Protein AF-A0A7S3JR67-F1 (afdb_monomer_lite)

Structure (mmCIF, N/CA/C/O backbone):
data_AF-A0A7S3JR67-F1
#
_entry.id   AF-A0A7S3JR67-F1
#
loop_
_atom_site.group_PDB
_atom_site.id
_atom_site.type_symbol
_atom_site.label_atom_id
_atom_site.label_alt_id
_atom_site.label_comp_id
_atom_site.label_asym_id
_atom_site.label_entity_id
_atom_site.label_seq_id
_atom_site.pdbx_PDB_ins_code
_atom_site.Cartn_x
_atom_site.Cartn_y
_atom_site.Cartn_z
_atom_site.occupancy
_atom_site.B_iso_or_equiv
_atom_site.auth_seq_id
_atom_site.auth_comp_id
_atom_site.auth_asym_id
_atom_site.auth_atom_id
_atom_site.pdbx_PDB_model_num
ATOM 1 N N . MET A 1 1 ? 30.309 13.752 81.499 1.00 39.34 1 MET A N 1
ATOM 2 C CA . MET A 1 1 ? 28.845 13.880 81.325 1.00 39.34 1 MET A CA 1
ATOM 3 C C . MET A 1 1 ? 28.653 15.085 80.419 1.00 39.34 1 MET A C 1
ATOM 5 O O . MET A 1 1 ? 29.100 16.148 80.799 1.00 39.34 1 MET A O 1
ATOM 9 N N . GLY A 1 2 ? 28.227 15.027 79.167 1.00 40.78 2 GLY A N 1
ATOM 10 C CA . GLY A 1 2 ? 27.313 14.128 78.482 1.00 40.78 2 GLY A CA 1
ATOM 11 C C . GLY A 1 2 ? 26.410 15.059 77.674 1.00 40.78 2 GLY A C 1
ATOM 12 O O . GLY A 1 2 ? 25.446 15.573 78.219 1.00 40.78 2 GLY A O 1
ATOM 13 N N . CYS A 1 3 ? 26.769 15.357 76.426 1.00 37.22 3 CYS A N 1
ATOM 14 C CA . CYS A 1 3 ? 25.880 16.061 75.504 1.00 37.22 3 CYS A CA 1
ATOM 15 C C . CYS A 1 3 ? 25.967 15.337 74.161 1.00 37.22 3 CYS A C 1
ATOM 17 O O . CYS A 1 3 ? 26.850 15.591 73.341 1.00 37.22 3 CYS A O 1
ATOM 19 N N . ALA A 1 4 ? 25.127 14.311 74.029 1.00 44.19 4 ALA A N 1
ATOM 20 C CA . ALA A 1 4 ? 24.980 13.535 72.814 1.00 44.19 4 ALA A CA 1
ATOM 21 C C . ALA A 1 4 ? 24.241 14.391 71.783 1.00 44.19 4 ALA A C 1
ATOM 23 O O . ALA A 1 4 ? 23.142 14.884 72.025 1.00 44.19 4 ALA A O 1
ATOM 24 N N . ARG A 1 5 ? 24.906 14.576 70.646 1.00 43.12 5 ARG A N 1
ATOM 25 C CA . ARG A 1 5 ? 24.439 15.280 69.459 1.00 43.12 5 ARG A CA 1
ATOM 26 C C . ARG A 1 5 ? 23.246 14.514 68.879 1.00 43.12 5 ARG A C 1
ATOM 28 O O . ARG A 1 5 ? 23.392 13.354 68.496 1.00 43.12 5 ARG A O 1
ATOM 35 N N . SER A 1 6 ? 22.077 15.145 68.876 1.00 50.41 6 SER A N 1
ATOM 36 C CA . SER A 1 6 ? 20.830 14.580 68.367 1.00 50.41 6 SER A CA 1
ATOM 37 C C . SER A 1 6 ? 20.921 14.318 66.867 1.00 50.41 6 SER A C 1
ATOM 39 O O . SER A 1 6 ? 21.446 15.116 66.092 1.00 50.41 6 SER A O 1
ATOM 41 N N . LYS A 1 7 ? 20.392 13.157 66.515 1.00 47.91 7 LYS A N 1
ATOM 42 C CA . LYS A 1 7 ? 20.258 12.550 65.202 1.00 47.91 7 LYS A CA 1
ATOM 43 C C . LYS A 1 7 ? 19.227 13.329 64.371 1.00 47.91 7 LYS A C 1
ATOM 45 O O . LYS A 1 7 ? 18.146 13.611 64.876 1.00 47.91 7 LYS A O 1
ATOM 50 N N . LEU A 1 8 ? 19.566 13.673 63.130 1.00 44.41 8 LEU A N 1
ATOM 51 C CA . LEU A 1 8 ? 18.599 14.066 62.104 1.00 44.41 8 LEU A CA 1
ATOM 52 C C . LEU A 1 8 ? 18.709 13.029 60.982 1.00 44.41 8 LEU A C 1
ATOM 54 O O . LEU A 1 8 ? 19.675 13.027 60.222 1.00 44.41 8 LEU A O 1
ATOM 58 N N . GLU A 1 9 ? 17.764 12.090 61.011 1.00 45.69 9 GLU A N 1
ATOM 59 C CA . GLU A 1 9 ? 17.409 11.148 59.942 1.00 45.69 9 GLU A CA 1
ATOM 60 C C . GLU A 1 9 ? 16.854 11.955 58.755 1.00 45.69 9 GLU A C 1
ATOM 62 O O . GLU A 1 9 ? 16.117 12.917 58.947 1.00 45.69 9 GLU A O 1
ATOM 67 N N . GLU A 1 10 ? 17.478 11.818 57.584 1.00 54.09 10 GLU A N 1
ATOM 68 C CA . GLU A 1 10 ? 16.916 11.116 56.417 1.00 54.09 10 GLU A CA 1
ATOM 69 C C . GLU A 1 10 ? 15.499 11.559 56.042 1.00 54.09 10 GLU A C 1
ATOM 71 O O . GLU A 1 10 ? 14.525 10.962 56.474 1.00 54.09 10 GLU A O 1
ATOM 76 N N . ASP A 1 11 ? 15.420 12.512 55.115 1.00 45.22 11 ASP A N 1
ATOM 77 C CA . ASP A 1 11 ? 14.376 12.511 54.096 1.00 45.22 11 ASP A CA 1
ATOM 78 C C . ASP A 1 11 ? 15.075 12.597 52.739 1.00 45.22 11 ASP A C 1
ATOM 80 O O . ASP A 1 11 ? 15.470 13.657 52.253 1.00 45.22 11 ASP A O 1
ATOM 84 N N . GLY A 1 12 ? 15.319 11.422 52.160 1.00 45.06 12 GLY A N 1
ATOM 85 C CA . GLY A 1 12 ? 15.712 11.298 50.771 1.00 45.06 12 GLY A CA 1
ATOM 86 C C . GLY A 1 12 ? 14.560 11.772 49.897 1.00 45.06 12 GLY A C 1
ATOM 87 O O . GLY A 1 12 ? 13.524 11.110 49.826 1.00 45.06 12 GLY A O 1
ATOM 88 N N . GLN A 1 13 ? 14.759 12.893 49.205 1.00 45.97 13 GLN A N 1
ATOM 89 C CA . GLN A 1 13 ? 13.964 13.265 48.042 1.00 45.97 13 GLN A CA 1
ATOM 90 C C . GLN A 1 13 ? 14.037 12.112 47.025 1.00 45.97 13 GLN A C 1
ATOM 92 O O . GLN A 1 13 ? 14.941 12.026 46.196 1.00 45.97 13 GLN A O 1
ATOM 97 N N . LYS A 1 14 ? 13.075 11.189 47.090 1.00 47.91 14 LYS A N 1
ATOM 98 C CA . LYS A 1 14 ? 12.667 10.407 45.928 1.00 47.91 14 LYS A CA 1
ATOM 99 C C . LYS A 1 14 ? 11.869 11.360 45.059 1.00 47.91 14 LYS A C 1
ATOM 101 O O . LYS A 1 14 ? 10.655 11.470 45.197 1.00 47.91 14 LYS A O 1
ATOM 106 N N . GLU A 1 15 ? 12.590 12.100 44.229 1.00 40.62 15 GLU A N 1
ATOM 107 C CA . GLU A 1 15 ? 12.014 12.877 43.145 1.00 40.62 15 GLU A CA 1
ATOM 108 C C . GLU A 1 15 ? 11.376 11.873 42.183 1.00 40.62 15 GLU A C 1
ATOM 110 O O . GLU A 1 15 ? 12.031 11.178 41.407 1.00 40.62 15 GLU A O 1
ATOM 115 N N . THR A 1 16 ? 10.077 11.677 42.384 1.00 42.91 16 THR A N 1
ATOM 116 C CA . THR A 1 16 ? 9.216 10.840 41.567 1.00 42.91 16 THR A CA 1
ATOM 117 C C . THR A 1 16 ? 9.333 11.320 40.136 1.00 42.91 16 THR A C 1
ATOM 119 O O . THR A 1 16 ? 8.976 12.456 39.831 1.00 42.91 16 THR A O 1
ATOM 122 N N . GLN A 1 17 ? 9.858 10.443 39.288 1.00 48.31 17 GLN A N 1
ATOM 123 C CA . GLN A 1 17 ? 9.974 10.597 37.851 1.00 48.31 17 GLN A CA 1
ATOM 124 C C . GLN A 1 17 ? 8.590 10.874 37.245 1.00 48.31 17 GLN A C 1
ATOM 126 O O . GLN A 1 17 ? 7.865 9.963 36.856 1.00 48.31 17 GLN A O 1
ATOM 131 N N . ALA A 1 18 ? 8.219 12.150 37.189 1.00 54.22 18 ALA A N 1
ATOM 132 C CA . ALA A 1 18 ? 7.188 12.657 36.305 1.00 54.22 18 ALA A CA 1
ATOM 133 C C . ALA A 1 18 ? 7.814 12.724 34.909 1.00 54.22 18 ALA A C 1
ATOM 135 O O . ALA A 1 18 ? 8.268 13.776 34.463 1.00 54.22 18 ALA A O 1
ATOM 136 N N . LEU A 1 19 ? 7.918 11.566 34.249 1.00 50.53 19 LEU A N 1
ATOM 137 C CA . LEU A 1 19 ? 8.064 11.550 32.798 1.00 50.53 19 L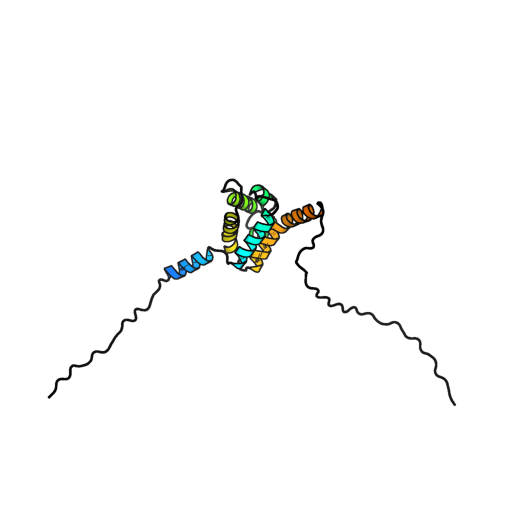EU A CA 1
ATOM 138 C C . LEU A 1 19 ? 6.860 12.314 32.254 1.00 50.53 19 LEU A C 1
ATOM 140 O O . LEU A 1 19 ? 5.716 11.994 32.581 1.00 50.53 19 LEU A O 1
ATOM 144 N N . SER A 1 20 ? 7.150 13.404 31.550 1.00 54.66 20 SER A N 1
ATOM 145 C CA . SER A 1 20 ? 6.137 14.301 31.021 1.00 54.66 20 SER A CA 1
ATOM 146 C C . SER A 1 20 ? 5.129 13.495 30.207 1.00 54.66 20 SER A C 1
ATOM 148 O O . SER A 1 20 ? 5.517 12.702 29.347 1.00 54.66 20 SER A O 1
ATOM 150 N N . VAL A 1 21 ? 3.841 13.740 30.457 1.00 59.16 21 VAL A N 1
ATOM 151 C CA . VAL A 1 21 ? 2.713 13.237 29.655 1.00 59.16 21 VAL A CA 1
ATOM 152 C C . VAL A 1 21 ? 2.956 13.475 28.155 1.00 59.16 21 VAL A C 1
ATOM 154 O O . VAL A 1 21 ? 2.479 12.708 27.325 1.00 59.16 21 VAL A O 1
ATOM 157 N N . ASP A 1 22 ? 3.770 14.476 27.815 1.00 62.16 22 ASP A N 1
ATOM 158 C CA . ASP A 1 22 ? 4.132 14.835 26.450 1.00 62.16 22 ASP A CA 1
ATOM 159 C C . ASP A 1 22 ? 5.057 13.810 25.764 1.00 62.16 22 ASP A C 1
ATOM 161 O O . ASP A 1 22 ? 4.900 13.576 24.570 1.00 62.16 22 ASP A O 1
ATOM 165 N N . GLU A 1 23 ? 5.989 13.155 26.472 1.00 60.25 23 GLU A N 1
ATOM 166 C CA . GLU A 1 23 ? 6.885 12.157 25.854 1.00 60.25 23 GLU A CA 1
ATOM 167 C C . GLU A 1 23 ? 6.168 10.831 25.593 1.00 60.25 23 GLU A C 1
ATOM 169 O O . GLU A 1 23 ? 6.354 10.211 24.545 1.00 60.25 23 GLU A O 1
ATOM 174 N N . GLU A 1 24 ? 5.321 10.401 26.527 1.00 60.03 24 GLU A N 1
ATOM 175 C CA . GLU A 1 24 ? 4.551 9.166 26.382 1.00 60.03 24 GLU A CA 1
ATOM 176 C C . GLU A 1 24 ? 3.449 9.330 25.326 1.00 60.03 24 GLU A C 1
ATOM 178 O O . GLU A 1 24 ? 3.259 8.434 24.502 1.00 60.03 24 GLU A O 1
ATOM 183 N N . PHE A 1 25 ? 2.800 10.502 25.271 1.00 59.94 25 PHE A N 1
ATOM 184 C CA . PHE A 1 25 ? 1.854 10.862 24.215 1.00 59.94 25 PHE A CA 1
ATOM 185 C C . PHE A 1 25 ? 2.535 10.911 22.846 1.00 59.94 25 PHE A C 1
ATOM 187 O O . PHE A 1 25 ? 2.052 10.279 21.913 1.00 59.94 25 PHE A O 1
ATOM 194 N N . PHE A 1 26 ? 3.686 11.580 22.723 1.00 59.19 26 PHE A N 1
ATOM 195 C CA . PHE A 1 26 ? 4.408 11.667 21.453 1.00 59.19 26 PHE A CA 1
ATOM 196 C C . PHE A 1 26 ? 4.932 10.304 20.998 1.00 59.19 26 PHE A C 1
ATOM 198 O O . PHE A 1 26 ? 4.852 9.979 19.819 1.00 59.19 26 PHE A O 1
ATOM 205 N N . LYS A 1 27 ? 5.402 9.458 21.920 1.00 54.91 27 LYS A N 1
ATOM 206 C CA . LYS A 1 27 ? 5.830 8.095 21.595 1.00 54.91 27 LYS A CA 1
ATOM 207 C C . LYS A 1 27 ? 4.657 7.220 21.142 1.00 54.91 27 LYS A C 1
ATOM 209 O O . LYS A 1 27 ? 4.807 6.476 20.178 1.00 54.91 27 LYS A O 1
ATOM 214 N N . LEU A 1 28 ? 3.493 7.332 21.784 1.00 52.56 28 LEU A N 1
ATOM 215 C CA . LEU A 1 28 ? 2.269 6.663 21.330 1.00 52.56 28 LEU A CA 1
ATOM 216 C C . LEU A 1 28 ? 1.790 7.190 19.972 1.00 52.56 28 LEU A C 1
ATOM 218 O O . LEU A 1 28 ? 1.311 6.403 19.164 1.00 52.56 28 LEU A O 1
ATOM 222 N N . GLU A 1 29 ? 1.925 8.486 19.698 1.00 55.06 29 GLU A N 1
ATOM 223 C CA . GLU A 1 29 ? 1.521 9.093 18.424 1.00 55.06 29 GLU A CA 1
ATOM 224 C C . GLU A 1 29 ? 2.491 8.743 17.279 1.00 55.06 29 GLU A C 1
ATOM 226 O O . GLU A 1 29 ? 2.060 8.510 16.152 1.00 55.06 29 GLU A O 1
ATOM 231 N N . VAL A 1 30 ? 3.788 8.615 17.575 1.00 54.03 30 VAL A N 1
ATOM 232 C CA . VAL A 1 30 ? 4.826 8.157 16.636 1.00 54.03 30 VAL A CA 1
ATOM 233 C C . VAL A 1 30 ? 4.700 6.657 16.350 1.00 54.03 30 VAL A C 1
ATOM 235 O O . VAL A 1 30 ? 4.784 6.255 15.192 1.00 54.03 30 VAL A O 1
ATOM 238 N N . ASP A 1 31 ? 4.422 5.829 17.362 1.00 50.06 31 ASP A N 1
ATOM 239 C CA . ASP A 1 31 ? 4.185 4.388 17.178 1.00 50.06 31 ASP A CA 1
ATOM 240 C C . ASP A 1 31 ? 2.850 4.114 16.439 1.00 50.06 31 ASP A C 1
ATOM 242 O O . ASP A 1 31 ? 2.730 3.102 15.752 1.00 50.06 31 ASP A O 1
ATOM 246 N N . LYS A 1 32 ? 1.861 5.023 16.505 1.00 52.12 32 LYS A N 1
ATOM 247 C CA . LYS A 1 32 ? 0.661 5.004 15.635 1.00 52.12 32 LYS A CA 1
ATOM 248 C C . LYS A 1 32 ? 0.950 5.430 14.196 1.00 52.12 32 LYS A C 1
ATOM 250 O O . LYS A 1 32 ? 0.185 5.074 13.303 1.00 52.12 32 LYS A O 1
ATOM 255 N N . GLY A 1 33 ? 2.010 6.208 13.984 1.00 56.25 33 GLY A N 1
ATOM 256 C CA . GLY A 1 33 ? 2.424 6.669 12.664 1.00 56.25 33 GLY A CA 1
ATOM 257 C C . GLY A 1 33 ? 2.955 5.546 11.783 1.00 56.25 33 GLY A C 1
ATOM 258 O O . GLY A 1 33 ? 2.953 5.707 10.572 1.00 56.25 33 GLY A O 1
ATOM 259 N N . HIS A 1 34 ? 3.352 4.417 12.378 1.00 70.12 34 HIS A N 1
ATOM 260 C CA . HIS A 1 34 ? 3.911 3.282 11.664 1.00 70.12 34 HIS A CA 1
ATOM 261 C C . HIS A 1 34 ? 3.057 2.025 11.823 1.00 70.12 34 HIS A C 1
ATOM 263 O O . HIS A 1 34 ? 2.846 1.489 12.911 1.00 70.12 34 HIS A O 1
ATOM 269 N N . MET A 1 35 ? 2.627 1.496 10.688 1.00 86.19 35 MET A N 1
ATOM 270 C CA . MET A 1 35 ? 1.991 0.209 10.516 1.00 86.19 35 MET A CA 1
ATOM 271 C C . MET A 1 35 ? 2.780 -0.879 11.253 1.00 86.19 35 MET A C 1
ATOM 273 O O . MET A 1 35 ? 4.009 -0.980 11.156 1.00 86.19 35 MET A O 1
ATOM 277 N N . ASN A 1 36 ? 2.058 -1.727 11.989 1.00 89.44 36 ASN A N 1
ATOM 278 C CA . ASN A 1 36 ? 2.676 -2.814 12.739 1.00 89.44 36 ASN A CA 1
ATOM 279 C C . ASN A 1 36 ? 3.442 -3.788 11.822 1.00 89.44 36 ASN A C 1
ATOM 281 O O . ASN A 1 36 ? 3.183 -3.908 10.620 1.00 89.44 36 ASN A O 1
ATOM 285 N N . GLU A 1 37 ? 4.381 -4.532 12.408 1.00 90.12 37 GLU A N 1
ATOM 286 C CA . GLU A 1 37 ? 5.280 -5.418 11.659 1.00 90.12 37 GLU A CA 1
ATOM 287 C C . GLU A 1 37 ? 4.529 -6.485 10.849 1.00 90.12 37 GLU A C 1
ATOM 289 O O . GLU A 1 37 ? 4.920 -6.824 9.730 1.00 90.12 37 GLU A O 1
ATOM 294 N N . ARG A 1 38 ? 3.398 -6.979 11.366 1.00 91.69 38 ARG A N 1
ATOM 295 C CA . ARG A 1 38 ? 2.573 -7.964 10.663 1.00 91.69 38 ARG A CA 1
ATOM 296 C C . ARG A 1 38 ? 2.053 -7.399 9.346 1.00 91.69 38 ARG A C 1
ATOM 298 O O . ARG A 1 38 ? 2.248 -8.029 8.302 1.00 91.69 38 ARG A O 1
ATOM 305 N N . ARG A 1 39 ? 1.411 -6.232 9.391 1.00 93.81 39 ARG A N 1
ATOM 306 C CA . ARG A 1 39 ? 0.856 -5.563 8.214 1.00 93.81 39 ARG A CA 1
ATOM 307 C C . ARG A 1 39 ? 1.975 -5.139 7.251 1.00 93.81 39 ARG A C 1
ATOM 309 O O . ARG A 1 39 ? 1.861 -5.426 6.061 1.00 93.81 39 ARG A O 1
ATOM 316 N N . ARG A 1 40 ? 3.106 -4.622 7.755 1.00 93.12 40 ARG A N 1
ATOM 317 C CA . ARG A 1 40 ? 4.302 -4.322 6.937 1.00 93.12 40 ARG A CA 1
ATOM 318 C C . ARG A 1 40 ? 4.811 -5.547 6.188 1.00 93.12 40 ARG A C 1
ATOM 320 O O . ARG A 1 40 ? 4.939 -5.512 4.968 1.00 93.12 40 ARG A O 1
ATOM 327 N N . SER A 1 41 ? 4.998 -6.669 6.883 1.00 93.62 41 SER A N 1
ATOM 328 C CA . SER A 1 41 ? 5.450 -7.914 6.254 1.00 93.62 41 SER A CA 1
ATOM 329 C C . SER A 1 41 ? 4.487 -8.396 5.160 1.00 93.62 41 SER A C 1
ATOM 331 O O . SER A 1 41 ? 4.901 -8.992 4.166 1.00 93.62 41 SER A O 1
ATOM 333 N N . PHE A 1 42 ? 3.181 -8.165 5.336 1.00 93.62 42 PHE A N 1
ATOM 334 C CA . PHE A 1 42 ? 2.172 -8.509 4.342 1.00 93.62 42 PHE A CA 1
ATOM 335 C C . PHE A 1 42 ? 2.281 -7.622 3.098 1.00 93.62 42 PHE A C 1
ATOM 337 O O . PHE A 1 42 ? 2.285 -8.153 1.986 1.00 93.62 42 PHE A O 1
ATOM 344 N N . VAL A 1 43 ? 2.422 -6.309 3.284 1.00 93.94 43 VAL A N 1
ATOM 345 C CA . VAL A 1 43 ? 2.598 -5.329 2.203 1.00 93.94 43 VAL A CA 1
ATOM 346 C C . VAL A 1 43 ? 3.881 -5.599 1.412 1.00 93.94 43 VAL A C 1
ATOM 348 O O . VAL A 1 43 ? 3.833 -5.631 0.185 1.00 93.94 43 VAL A O 1
ATOM 351 N N . GLN A 1 44 ? 4.990 -5.919 2.083 1.00 93.81 44 GLN A N 1
ATOM 352 C CA . GLN A 1 44 ? 6.252 -6.304 1.435 1.00 93.81 44 GLN A CA 1
ATOM 353 C C . GLN A 1 44 ? 6.090 -7.536 0.538 1.00 93.81 44 GLN A C 1
ATOM 355 O O . GLN A 1 44 ? 6.399 -7.494 -0.652 1.00 93.81 44 GLN A O 1
ATOM 360 N N . ARG A 1 45 ? 5.512 -8.623 1.069 1.00 93.25 45 ARG A N 1
ATOM 361 C CA . ARG A 1 45 ? 5.247 -9.839 0.276 1.00 93.25 45 ARG A CA 1
ATOM 362 C C . ARG A 1 45 ? 4.316 -9.568 -0.901 1.00 93.25 45 ARG A C 1
ATOM 364 O O . ARG A 1 45 ? 4.427 -10.209 -1.945 1.00 93.25 45 ARG A O 1
ATOM 371 N N . LEU A 1 46 ? 3.346 -8.675 -0.734 1.00 91.62 46 LEU A N 1
ATOM 372 C CA . LEU A 1 46 ? 2.465 -8.273 -1.821 1.00 91.62 46 LEU A CA 1
ATOM 373 C C . LEU A 1 46 ? 3.250 -7.526 -2.904 1.00 91.62 46 LEU A C 1
ATOM 375 O O . LEU A 1 46 ? 3.145 -7.905 -4.068 1.00 91.62 46 LEU A O 1
ATOM 379 N N . TYR A 1 47 ? 4.064 -6.540 -2.525 1.00 91.56 47 TYR A N 1
ATOM 380 C CA . TYR A 1 47 ? 4.917 -5.791 -3.445 1.00 91.56 47 TYR A CA 1
ATOM 381 C C . TYR A 1 47 ? 5.818 -6.721 -4.262 1.00 91.56 47 TYR A C 1
ATOM 383 O O . TYR A 1 47 ? 5.821 -6.648 -5.487 1.00 91.56 47 TYR A O 1
ATOM 391 N N . GLU A 1 48 ? 6.501 -7.668 -3.613 1.00 90.69 48 GLU A N 1
ATOM 392 C CA . GLU A 1 48 ? 7.344 -8.664 -4.289 1.00 90.69 48 GLU A CA 1
ATOM 393 C C . GLU A 1 48 ? 6.574 -9.487 -5.334 1.00 90.69 48 GLU A C 1
ATOM 395 O O . GLU A 1 48 ? 7.102 -9.818 -6.395 1.00 90.69 48 GLU A O 1
ATOM 400 N N . ASN A 1 49 ? 5.312 -9.827 -5.052 1.00 88.25 49 ASN A N 1
ATOM 401 C CA . ASN A 1 49 ? 4.472 -10.552 -6.003 1.00 88.25 49 ASN A CA 1
ATOM 402 C C . ASN A 1 49 ? 4.020 -9.674 -7.173 1.00 88.25 49 ASN A C 1
ATOM 404 O O . ASN A 1 49 ? 3.907 -10.181 -8.288 1.00 88.25 49 ASN A O 1
ATOM 408 N N . LEU A 1 50 ? 3.751 -8.390 -6.927 1.00 85.81 50 LEU A N 1
ATOM 409 C CA . LEU A 1 50 ? 3.361 -7.431 -7.959 1.00 85.81 50 LEU A CA 1
ATOM 410 C C . LEU A 1 50 ? 4.548 -7.093 -8.876 1.00 85.81 50 LEU A C 1
ATOM 412 O O . LEU A 1 50 ? 4.398 -7.114 -10.094 1.00 85.81 50 LEU A O 1
ATOM 416 N N . ALA A 1 51 ? 5.729 -6.855 -8.304 1.00 86.50 51 ALA A N 1
ATOM 417 C CA . ALA A 1 51 ? 6.959 -6.486 -9.011 1.00 86.50 51 ALA A CA 1
ATOM 418 C C . ALA A 1 51 ? 7.689 -7.678 -9.663 1.00 86.50 51 ALA A C 1
ATOM 420 O O . ALA A 1 51 ? 8.801 -7.550 -10.173 1.00 86.50 51 ALA A O 1
ATOM 421 N N . LYS A 1 52 ? 7.093 -8.874 -9.636 1.00 82.38 52 LYS A N 1
ATOM 422 C CA . LYS A 1 52 ? 7.740 -10.104 -10.107 1.00 82.38 52 LYS A CA 1
ATOM 423 C C . LYS A 1 52 ? 8.060 -10.098 -11.603 1.00 82.38 52 LYS A C 1
ATOM 425 O O . LYS A 1 52 ? 9.057 -10.690 -12.010 1.00 82.38 52 LYS A O 1
ATOM 430 N N . ASP A 1 53 ? 7.205 -9.465 -12.399 1.00 74.62 53 ASP A N 1
ATOM 431 C CA . ASP A 1 53 ? 7.317 -9.434 -13.861 1.00 74.62 53 ASP A CA 1
ATOM 432 C C . ASP A 1 53 ? 8.039 -8.170 -14.373 1.00 74.62 53 ASP A C 1
ATOM 434 O O . ASP A 1 53 ? 8.181 -7.987 -15.582 1.00 74.62 53 ASP A O 1
ATOM 438 N N . GLY A 1 54 ? 8.515 -7.308 -13.467 1.00 80.50 54 GLY A N 1
ATOM 439 C CA . GLY A 1 54 ? 9.233 -6.078 -13.790 1.00 80.50 54 GLY A CA 1
ATOM 440 C C . GLY A 1 54 ? 8.962 -4.948 -12.798 1.00 80.50 54 GLY A C 1
ATOM 441 O O . GLY A 1 54 ? 8.250 -5.113 -11.808 1.00 80.50 54 GLY A O 1
ATOM 442 N N . GLU A 1 55 ? 9.537 -3.781 -13.083 1.00 82.81 55 GLU A N 1
ATOM 443 C CA . GLU A 1 55 ? 9.318 -2.577 -12.283 1.00 82.81 55 GLU A CA 1
ATOM 444 C C . GLU A 1 55 ? 7.845 -2.155 -12.300 1.00 82.81 55 GLU A C 1
ATOM 446 O O . GLU A 1 55 ? 7.174 -2.165 -13.337 1.00 82.81 55 GLU A O 1
ATOM 451 N N . LEU A 1 56 ? 7.343 -1.769 -11.128 1.00 86.50 56 LEU A N 1
ATOM 452 C CA . LEU A 1 56 ? 5.983 -1.284 -10.979 1.00 86.50 56 LEU A CA 1
ATOM 453 C C . LEU A 1 56 ? 5.904 0.186 -11.376 1.00 86.50 56 LEU A C 1
ATOM 455 O O . LEU A 1 56 ? 6.622 1.030 -10.844 1.00 86.50 56 LEU A O 1
ATOM 459 N N . ASN A 1 57 ? 4.987 0.485 -12.292 1.00 88.81 57 ASN A N 1
ATOM 460 C CA . ASN A 1 57 ? 4.654 1.848 -12.674 1.00 88.81 57 ASN A CA 1
ATOM 461 C C . ASN A 1 57 ? 3.325 2.267 -12.030 1.00 88.81 57 ASN A C 1
ATOM 463 O O . ASN A 1 57 ? 2.356 1.504 -12.076 1.00 88.81 57 ASN A O 1
ATOM 467 N N . ALA A 1 58 ? 3.263 3.482 -11.485 1.00 88.75 58 ALA A N 1
ATOM 468 C CA . ALA A 1 58 ? 2.082 4.027 -10.816 1.00 88.75 58 ALA A CA 1
ATOM 469 C C . ALA A 1 58 ? 0.810 3.972 -11.687 1.00 88.75 58 ALA A C 1
ATOM 471 O O . ALA A 1 58 ? -0.246 3.563 -11.208 1.00 88.75 58 ALA A O 1
ATOM 472 N N . GLU A 1 59 ? 0.898 4.279 -12.986 1.00 86.31 59 GLU A N 1
ATOM 473 C CA . GLU A 1 59 ? -0.251 4.197 -13.898 1.00 86.31 59 GLU A CA 1
ATOM 474 C C . GLU A 1 59 ? -0.722 2.754 -14.114 1.00 86.31 59 GLU A C 1
ATOM 476 O O . GLU A 1 59 ? -1.922 2.475 -14.188 1.00 86.31 59 GLU A O 1
ATOM 481 N N . ALA A 1 60 ? 0.223 1.818 -14.241 1.00 84.12 60 ALA A N 1
ATOM 482 C CA . ALA A 1 60 ? -0.092 0.402 -14.403 1.00 84.12 60 ALA A CA 1
ATOM 483 C C . ALA A 1 60 ? -0.742 -0.156 -13.131 1.00 84.12 60 ALA A C 1
ATOM 485 O O . ALA A 1 60 ? -1.718 -0.905 -13.214 1.00 84.12 60 ALA A O 1
ATOM 486 N N . MET A 1 61 ? -0.246 0.265 -11.966 1.00 85.06 61 MET A N 1
ATOM 487 C CA . MET A 1 61 ? -0.823 -0.051 -10.665 1.00 85.06 61 MET A CA 1
ATOM 488 C C . MET A 1 61 ? -2.232 0.522 -10.518 1.00 85.06 61 MET A C 1
ATOM 490 O O . MET A 1 61 ? -3.135 -0.222 -10.152 1.00 85.06 61 MET A O 1
ATOM 494 N N . GLY A 1 62 ? -2.467 1.779 -10.897 1.00 86.44 62 GLY A N 1
ATOM 495 C CA . GLY A 1 62 ? -3.800 2.387 -10.864 1.00 86.44 62 GLY A CA 1
ATOM 496 C C . GLY A 1 62 ? -4.827 1.666 -11.746 1.00 86.44 62 GLY A C 1
ATOM 497 O O . GLY A 1 62 ? -5.969 1.477 -11.337 1.00 86.44 62 GLY A O 1
ATOM 498 N N . LYS A 1 63 ? -4.423 1.180 -12.930 1.00 84.38 63 LYS A N 1
ATOM 499 C CA . LYS A 1 63 ? -5.282 0.357 -13.815 1.00 84.38 63 LYS A CA 1
ATOM 500 C C . LYS A 1 63 ? -5.560 -1.043 -13.259 1.00 84.38 63 LYS A C 1
ATOM 502 O O . LYS A 1 63 ? -6.541 -1.684 -13.638 1.00 84.38 63 LYS A O 1
ATOM 507 N N . ALA A 1 64 ? -4.644 -1.553 -12.446 1.00 82.69 64 ALA A N 1
ATOM 508 C CA . ALA A 1 64 ? -4.716 -2.865 -11.822 1.00 82.69 64 ALA A CA 1
ATOM 509 C C . ALA A 1 64 ? -5.496 -2.858 -10.501 1.00 82.69 64 ALA A C 1
ATOM 511 O O . ALA A 1 64 ? -6.025 -3.902 -10.109 1.00 82.69 64 ALA A O 1
ATOM 512 N N . PHE A 1 65 ? -5.535 -1.704 -9.839 1.00 86.56 65 PHE A N 1
ATOM 513 C CA . PHE A 1 65 ? -6.114 -1.505 -8.525 1.00 86.56 65 PHE A CA 1
ATOM 514 C C . PHE A 1 65 ? -7.642 -1.495 -8.580 1.00 86.56 65 PHE A C 1
ATOM 516 O O . PHE A 1 65 ? -8.263 -0.685 -9.273 1.00 86.56 65 PHE A O 1
ATOM 523 N N . ASP A 1 66 ? -8.250 -2.394 -7.813 1.00 87.00 66 ASP A N 1
ATOM 524 C CA . ASP A 1 66 ? -9.690 -2.407 -7.596 1.00 87.00 66 ASP A CA 1
ATOM 525 C C . ASP A 1 66 ? -10.066 -1.459 -6.449 1.00 87.00 66 ASP A C 1
ATOM 527 O O . ASP A 1 66 ? -10.055 -1.830 -5.272 1.00 87.00 66 ASP A O 1
ATOM 531 N N . ALA A 1 67 ? -10.386 -0.218 -6.818 1.00 86.62 67 ALA A N 1
ATOM 532 C CA . ALA A 1 67 ? -10.861 0.798 -5.884 1.00 86.62 67 ALA A CA 1
ATOM 533 C C . ALA A 1 67 ? -12.336 0.640 -5.497 1.00 86.62 67 ALA A C 1
ATOM 535 O O . ALA A 1 67 ? -12.746 1.223 -4.497 1.00 86.62 67 ALA A O 1
ATOM 536 N N . ASP A 1 68 ? -13.126 -0.149 -6.231 1.00 84.44 68 ASP A N 1
ATOM 537 C CA . ASP A 1 68 ? -14.543 -0.347 -5.898 1.00 84.44 68 ASP A CA 1
ATOM 538 C C . ASP A 1 68 ? -14.690 -1.133 -4.583 1.00 84.44 68 ASP A C 1
ATOM 540 O O . ASP A 1 68 ? -15.659 -0.969 -3.846 1.00 84.44 68 ASP A O 1
ATOM 544 N N . SER A 1 69 ? -13.676 -1.938 -4.253 1.00 79.19 69 SER A N 1
ATOM 545 C CA . SER A 1 69 ? -13.571 -2.684 -2.998 1.00 79.19 69 SER A CA 1
ATOM 546 C C . SER A 1 69 ? -13.073 -1.844 -1.801 1.00 79.19 69 SER A C 1
ATOM 548 O O . SER A 1 69 ? -12.952 -2.376 -0.696 1.00 79.19 69 SER A O 1
ATOM 550 N N . HIS A 1 70 ? -12.759 -0.553 -1.978 1.00 80.31 70 HIS A N 1
ATOM 551 C CA . HIS A 1 70 ? -12.243 0.300 -0.898 1.00 80.31 70 HIS A CA 1
ATOM 552 C C . HIS A 1 70 ? -13.345 0.654 0.127 1.00 80.31 70 HIS A C 1
ATOM 554 O O . HIS A 1 70 ? -14.448 1.010 -0.293 1.00 80.31 70 HIS A O 1
ATOM 560 N N . PRO A 1 71 ? -13.091 0.646 1.456 1.00 74.75 71 PRO A N 1
ATOM 561 C CA . PRO A 1 71 ? -14.124 0.895 2.467 1.00 74.75 71 PRO A CA 1
ATOM 562 C C . PRO A 1 71 ? -14.851 2.222 2.285 1.00 74.75 71 PRO A C 1
ATOM 564 O O . PRO A 1 71 ? -16.073 2.259 2.358 1.00 74.75 71 PRO A O 1
ATOM 567 N N . ASP A 1 72 ? -14.126 3.299 1.983 1.00 77.12 72 ASP A N 1
ATOM 568 C CA . ASP A 1 72 ? -14.746 4.609 1.752 1.00 77.12 72 ASP A CA 1
ATOM 569 C C . ASP A 1 72 ? -15.622 4.656 0.501 1.00 77.12 72 ASP A C 1
ATOM 571 O O . ASP A 1 72 ? -16.557 5.450 0.446 1.00 77.12 72 ASP A O 1
ATOM 575 N N . VAL A 1 73 ? -15.354 3.801 -0.486 1.00 85.81 73 VAL A N 1
ATOM 576 C CA . VAL A 1 73 ? -16.175 3.694 -1.697 1.00 85.81 73 VAL A CA 1
ATOM 577 C C . VAL A 1 73 ? -17.417 2.864 -1.410 1.00 85.81 73 VAL A C 1
ATOM 579 O O . VAL A 1 73 ? -18.527 3.284 -1.728 1.00 85.81 73 VAL A O 1
ATOM 582 N N . VAL A 1 74 ? -17.251 1.736 -0.715 1.00 80.56 74 VAL A N 1
ATOM 583 C CA . VAL A 1 74 ? -18.359 0.881 -0.265 1.00 80.56 74 VAL A CA 1
ATOM 584 C C . VAL A 1 74 ? -19.310 1.641 0.667 1.00 80.56 74 VAL A C 1
ATOM 586 O O . VAL A 1 74 ? -20.525 1.477 0.575 1.00 80.56 74 VAL A O 1
ATOM 589 N N . ASN A 1 75 ? -18.774 2.510 1.526 1.00 79.06 75 ASN A N 1
ATOM 590 C CA . ASN A 1 75 ? -19.548 3.348 2.443 1.00 79.06 75 ASN A CA 1
ATOM 591 C C . ASN A 1 75 ? -20.130 4.608 1.774 1.00 79.06 75 ASN A C 1
ATOM 593 O O . ASN A 1 75 ? -20.907 5.320 2.407 1.00 79.06 75 ASN A O 1
ATOM 597 N N . GLY A 1 76 ? -19.774 4.896 0.515 1.00 84.50 76 GLY A N 1
ATOM 598 C CA . GLY A 1 76 ? -20.242 6.072 -0.225 1.00 84.50 76 GLY A CA 1
ATOM 599 C C . GLY A 1 76 ? -19.608 7.402 0.204 1.00 84.50 76 GLY A C 1
ATOM 600 O O . GLY A 1 76 ? -20.111 8.460 -0.167 1.00 84.50 76 GLY A O 1
ATOM 601 N N . ASN A 1 77 ? -18.516 7.364 0.970 1.00 86.00 77 ASN A N 1
ATOM 602 C CA . ASN A 1 77 ? -17.775 8.547 1.417 1.00 86.00 77 ASN A CA 1
ATOM 603 C C . ASN A 1 77 ? -16.899 9.139 0.303 1.00 86.00 77 ASN A C 1
ATOM 605 O O . ASN A 1 77 ? -16.659 10.345 0.282 1.00 86.00 77 ASN A O 1
ATOM 609 N N . ARG A 1 78 ? -16.383 8.293 -0.597 1.00 87.31 78 ARG A N 1
ATOM 610 C CA . ARG A 1 78 ? -15.494 8.677 -1.706 1.00 87.31 78 ARG A CA 1
ATOM 611 C C . ARG A 1 78 ? -15.867 7.923 -2.974 1.00 87.31 78 ARG A C 1
ATOM 613 O O . AR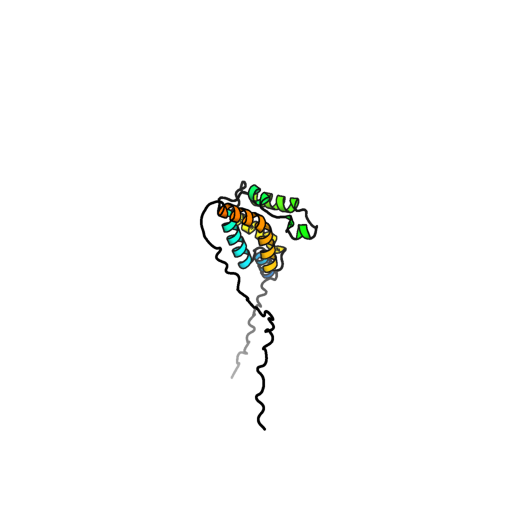G A 1 78 ? -16.467 6.853 -2.905 1.00 87.31 78 ARG A O 1
ATOM 620 N N . THR A 1 79 ? -15.500 8.452 -4.137 1.00 91.06 79 THR A N 1
ATOM 621 C CA . THR A 1 79 ? -15.661 7.708 -5.391 1.00 91.06 79 THR A CA 1
ATOM 622 C C . THR A 1 79 ? -14.451 6.812 -5.651 1.00 91.06 79 THR A C 1
ATOM 624 O O . THR A 1 79 ? -13.340 7.075 -5.186 1.00 91.06 79 THR A O 1
ATOM 627 N N . ALA A 1 80 ? -14.646 5.746 -6.427 1.00 89.44 80 ALA A N 1
ATOM 628 C CA . ALA A 1 80 ? -13.548 4.873 -6.830 1.00 89.44 80 ALA A CA 1
ATOM 629 C C . ALA A 1 80 ? -12.492 5.606 -7.677 1.00 89.44 80 ALA A C 1
ATOM 631 O O . ALA A 1 80 ? -11.322 5.232 -7.666 1.00 89.44 80 ALA A O 1
ATOM 632 N N . GLU A 1 81 ? -12.890 6.651 -8.411 1.00 89.81 81 GLU A N 1
ATOM 633 C CA . GLU A 1 81 ? -11.959 7.503 -9.155 1.00 89.81 81 GLU A CA 1
ATOM 634 C C . GLU A 1 81 ? -11.077 8.322 -8.217 1.00 89.81 81 GLU A C 1
ATOM 636 O O . GLU A 1 81 ? -9.868 8.349 -8.428 1.00 89.81 81 GLU A O 1
ATOM 641 N N . ASP A 1 82 ? -11.638 8.895 -7.149 1.00 89.62 82 ASP A N 1
ATOM 642 C CA . ASP A 1 82 ? -10.860 9.658 -6.166 1.00 89.62 82 ASP A CA 1
ATOM 643 C C . ASP A 1 82 ? -9.774 8.792 -5.523 1.00 89.62 82 ASP A C 1
ATOM 645 O O . ASP A 1 82 ? -8.614 9.192 -5.455 1.00 89.62 82 ASP A O 1
ATOM 649 N N . VAL A 1 83 ? -10.136 7.574 -5.104 1.00 87.75 83 VAL A N 1
ATOM 650 C CA . VAL A 1 83 ? -9.193 6.638 -4.474 1.00 87.75 83 VAL A CA 1
ATOM 651 C C . VAL A 1 83 ? -8.114 6.184 -5.465 1.00 87.75 83 VAL A C 1
ATOM 653 O O . VAL A 1 83 ? -6.941 6.096 -5.103 1.00 87.75 83 VAL A O 1
ATOM 656 N N . ARG A 1 84 ? -8.475 5.923 -6.732 1.00 90.12 84 ARG A N 1
ATOM 657 C CA . ARG A 1 84 ? -7.490 5.580 -7.777 1.00 90.12 84 ARG A CA 1
ATOM 658 C C . ARG A 1 84 ? -6.536 6.732 -8.062 1.00 90.12 84 ARG A C 1
ATOM 660 O O . ARG A 1 84 ? -5.340 6.491 -8.197 1.00 90.12 84 ARG A O 1
ATOM 667 N N . ASN A 1 85 ? -7.054 7.951 -8.174 1.00 90.12 85 ASN A N 1
ATOM 668 C CA . ASN A 1 85 ? -6.252 9.127 -8.490 1.00 90.12 85 ASN A CA 1
ATOM 669 C C . ASN A 1 85 ? -5.274 9.445 -7.359 1.00 90.12 85 ASN A C 1
ATOM 671 O O . ASN A 1 85 ? -4.101 9.655 -7.642 1.00 90.12 85 ASN A O 1
ATOM 675 N N . GLU A 1 86 ? -5.719 9.377 -6.101 1.00 88.12 86 GLU A N 1
ATOM 676 C CA . GLU A 1 86 ? -4.841 9.536 -4.936 1.00 88.12 86 GLU A CA 1
ATOM 677 C C . GLU A 1 86 ? -3.721 8.489 -4.928 1.00 88.12 86 GLU A C 1
ATOM 679 O O . GLU A 1 86 ? -2.555 8.825 -4.725 1.00 88.12 86 GLU A O 1
ATOM 684 N N . LEU A 1 87 ? -4.052 7.222 -5.200 1.00 87.88 87 LEU A N 1
ATOM 685 C CA . LEU A 1 87 ? -3.050 6.162 -5.285 1.00 87.88 87 LEU A CA 1
ATOM 686 C C . LEU A 1 87 ? -2.021 6.453 -6.385 1.00 87.88 87 LEU A C 1
ATOM 688 O O . LEU A 1 87 ? -0.822 6.333 -6.147 1.00 87.88 87 LEU A O 1
ATOM 692 N N . ILE A 1 88 ? -2.458 6.849 -7.583 1.00 90.00 88 ILE A N 1
ATOM 693 C CA . ILE A 1 88 ? -1.539 7.170 -8.684 1.00 90.00 88 ILE A CA 1
ATOM 694 C C . ILE A 1 88 ? -0.678 8.382 -8.325 1.00 90.00 88 ILE A C 1
ATOM 696 O O . ILE A 1 88 ? 0.531 8.333 -8.529 1.00 90.00 88 ILE A O 1
ATOM 700 N N . GLU A 1 89 ? -1.272 9.442 -7.779 1.00 89.25 89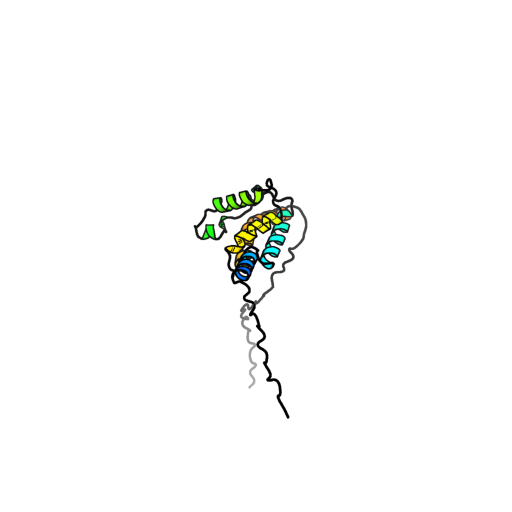 GLU A N 1
ATOM 701 C CA . GLU A 1 89 ? -0.572 10.667 -7.397 1.00 89.25 89 GLU A CA 1
ATOM 702 C C . GLU A 1 89 ? 0.551 10.361 -6.402 1.00 89.25 89 GLU A C 1
ATOM 704 O O . GLU A 1 89 ? 1.719 10.627 -6.700 1.00 89.25 89 GLU A O 1
ATOM 709 N N . MET A 1 90 ? 0.225 9.682 -5.298 1.00 86.31 90 MET A N 1
ATOM 710 C CA . MET A 1 90 ? 1.188 9.305 -4.260 1.00 86.31 90 MET A CA 1
ATOM 711 C C . MET A 1 90 ? 2.295 8.396 -4.799 1.00 86.31 90 MET A C 1
ATOM 713 O O . MET A 1 90 ? 3.477 8.618 -4.540 1.00 86.31 90 MET A O 1
ATOM 717 N N . LEU A 1 91 ? 1.941 7.390 -5.603 1.00 86.56 91 LEU A N 1
ATOM 718 C CA . LEU A 1 91 ? 2.917 6.447 -6.149 1.00 86.56 91 LEU A CA 1
ATOM 719 C C . LEU A 1 91 ? 3.740 7.032 -7.314 1.00 86.56 91 LEU A C 1
ATOM 721 O O . LEU A 1 91 ? 4.787 6.488 -7.666 1.00 86.56 91 LEU A O 1
ATOM 725 N N . SER A 1 92 ? 3.300 8.143 -7.912 1.00 87.00 92 SER A N 1
ATOM 726 C CA . SER A 1 92 ? 3.988 8.809 -9.025 1.00 87.00 92 SER A CA 1
ATOM 727 C C . SER A 1 92 ? 5.003 9.871 -8.601 1.00 87.00 92 SER A C 1
ATOM 729 O O . SER A 1 92 ? 5.778 10.320 -9.449 1.00 87.00 92 SER A O 1
ATOM 731 N N . MET A 1 93 ? 5.064 10.219 -7.307 1.00 79.25 93 MET A N 1
ATOM 732 C CA . MET A 1 93 ? 5.919 11.292 -6.771 1.00 79.25 93 MET A CA 1
ATOM 733 C C . MET A 1 93 ? 7.395 11.185 -7.194 1.00 79.25 93 MET A C 1
ATOM 735 O O . MET A 1 93 ? 8.053 12.203 -7.392 1.00 79.25 93 MET A O 1
ATOM 739 N N . ASN A 1 94 ? 7.904 9.967 -7.409 1.00 77.31 94 ASN A N 1
ATOM 740 C CA . ASN A 1 94 ? 9.290 9.700 -7.809 1.00 77.31 94 ASN A CA 1
ATOM 741 C C . ASN A 1 94 ? 9.439 9.364 -9.307 1.00 77.31 94 ASN A C 1
ATOM 743 O O . ASN A 1 94 ? 10.200 8.474 -9.683 1.00 77.31 94 ASN A O 1
ATOM 747 N N . GLY A 1 95 ? 8.696 10.049 -10.182 1.00 77.56 95 GLY A N 1
ATOM 748 C CA . GLY A 1 95 ? 8.786 9.844 -11.635 1.00 77.56 95 GLY A CA 1
ATOM 749 C C . GLY A 1 95 ? 8.063 8.589 -12.134 1.00 77.56 95 GLY A C 1
ATOM 750 O O . GLY A 1 95 ? 8.398 8.061 -13.192 1.00 77.56 95 GLY A O 1
ATOM 751 N N . GLY A 1 96 ? 7.073 8.107 -11.377 1.00 79.00 96 GLY A N 1
ATOM 752 C CA . GLY A 1 96 ? 6.195 7.007 -11.784 1.00 79.00 96 GLY A CA 1
ATOM 753 C C . GLY A 1 96 ? 6.701 5.597 -11.479 1.00 79.00 96 GLY A C 1
ATOM 754 O O . GLY A 1 96 ? 5.919 4.661 -11.636 1.00 79.00 96 GLY A O 1
ATOM 755 N N . VAL A 1 97 ? 7.951 5.426 -11.032 1.00 86.06 97 VAL A N 1
ATOM 756 C CA . VAL A 1 97 ? 8.463 4.131 -10.553 1.00 86.06 97 VAL A CA 1
ATOM 757 C C . VAL A 1 97 ? 8.119 3.973 -9.080 1.00 86.06 97 VAL A C 1
ATOM 759 O O . VAL A 1 97 ? 8.504 4.790 -8.242 1.00 86.06 97 VAL A O 1
ATOM 762 N N . VAL A 1 98 ? 7.408 2.897 -8.764 1.00 89.88 98 VAL A N 1
ATOM 763 C CA . VAL A 1 98 ? 6.955 2.621 -7.405 1.00 89.88 98 VAL A CA 1
ATOM 764 C C . VAL A 1 98 ? 8.001 1.784 -6.693 1.00 89.88 98 VAL A C 1
ATOM 766 O O . VAL A 1 98 ? 8.195 0.621 -7.034 1.00 89.88 98 VAL A O 1
ATOM 769 N N . SER A 1 99 ? 8.678 2.374 -5.708 1.00 90.75 99 SER A N 1
ATOM 770 C CA . SER A 1 99 ? 9.605 1.652 -4.836 1.00 90.75 99 SER A CA 1
ATOM 771 C C . SER A 1 99 ? 8.861 0.942 -3.704 1.00 90.75 99 SER A C 1
ATOM 773 O O . SER A 1 99 ? 7.750 1.325 -3.333 1.00 90.75 99 SER A O 1
ATOM 775 N N . MET A 1 100 ? 9.504 -0.066 -3.108 1.00 91.06 100 MET A N 1
ATOM 776 C CA . MET A 1 100 ? 8.965 -0.755 -1.930 1.00 91.06 100 MET A CA 1
ATOM 777 C C . MET A 1 100 ? 8.681 0.227 -0.786 1.00 91.06 100 MET A C 1
ATOM 779 O O . MET A 1 100 ? 7.620 0.149 -0.183 1.00 91.06 100 MET A O 1
ATOM 783 N N . GLN A 1 101 ? 9.587 1.182 -0.545 1.00 89.88 101 GLN A N 1
ATOM 784 C CA . GLN A 1 101 ? 9.413 2.198 0.496 1.00 89.88 101 GLN A CA 1
ATOM 785 C C . GLN A 1 101 ? 8.161 3.044 0.249 1.00 89.88 101 GLN A C 1
ATOM 787 O O . GLN A 1 101 ? 7.333 3.168 1.136 1.00 89.88 101 GLN A O 1
ATOM 792 N N . LEU A 1 102 ? 7.977 3.553 -0.973 1.00 89.62 102 LEU A N 1
ATOM 793 C CA . LEU A 1 102 ? 6.819 4.385 -1.305 1.00 89.62 102 LEU A CA 1
ATOM 794 C C . LEU A 1 102 ? 5.499 3.606 -1.186 1.00 89.62 102 LEU A C 1
ATOM 796 O O . LEU A 1 102 ? 4.476 4.147 -0.773 1.00 89.62 102 LEU A O 1
ATOM 800 N N . PHE A 1 103 ? 5.528 2.320 -1.537 1.00 91.00 103 PHE A N 1
ATOM 801 C CA . PHE A 1 103 ? 4.387 1.426 -1.378 1.00 91.00 103 PHE A CA 1
ATOM 802 C C . PHE A 1 103 ? 4.065 1.155 0.099 1.00 91.00 103 PHE A C 1
ATOM 804 O O . PHE A 1 103 ? 2.893 1.124 0.471 1.00 91.00 103 PHE A O 1
ATOM 811 N N . GLU A 1 104 ? 5.085 0.981 0.943 1.00 91.69 104 GLU A N 1
ATOM 812 C CA . GLU A 1 104 ? 4.916 0.886 2.394 1.00 91.69 104 GLU A CA 1
ATOM 813 C C . GLU A 1 104 ? 4.355 2.180 2.980 1.00 91.69 104 GLU A C 1
ATOM 815 O O . GLU A 1 104 ? 3.358 2.103 3.689 1.00 91.69 104 GLU A O 1
ATOM 820 N N . ASP A 1 105 ? 4.917 3.340 2.630 1.00 88.56 105 ASP A N 1
ATOM 821 C CA . ASP A 1 105 ? 4.491 4.656 3.124 1.00 88.56 105 ASP A CA 1
ATOM 822 C C . ASP A 1 105 ? 3.013 4.931 2.796 1.00 88.56 105 ASP A C 1
ATOM 824 O O . ASP A 1 105 ? 2.256 5.422 3.635 1.00 88.56 105 ASP A O 1
ATOM 828 N N . TYR A 1 106 ? 2.566 4.551 1.592 1.00 89.06 106 TYR A N 1
ATOM 829 C CA . TYR A 1 106 ? 1.153 4.637 1.219 1.00 89.06 106 TYR A CA 1
ATOM 830 C C . TYR A 1 106 ? 0.269 3.802 2.158 1.00 89.06 106 TYR A C 1
ATOM 832 O O . TYR A 1 106 ? -0.732 4.297 2.682 1.00 89.06 106 TYR A O 1
ATOM 840 N N . TYR A 1 107 ? 0.636 2.542 2.404 1.00 90.44 107 TYR A N 1
ATOM 841 C CA . TYR A 1 107 ? -0.135 1.676 3.296 1.00 90.44 107 TYR A CA 1
ATOM 842 C C . TYR A 1 107 ? 0.019 2.021 4.774 1.00 90.44 107 TYR A C 1
ATOM 844 O O . TYR A 1 107 ? -0.880 1.685 5.542 1.00 90.44 107 TYR A O 1
ATOM 852 N N . ASP A 1 108 ? 1.088 2.712 5.161 1.00 89.19 108 ASP A N 1
ATOM 853 C CA . ASP A 1 108 ? 1.292 3.254 6.503 1.00 89.19 108 ASP A CA 1
ATOM 854 C C . ASP A 1 108 ? 0.120 4.168 6.867 1.00 89.19 108 ASP A C 1
ATOM 856 O O . ASP A 1 108 ? -0.600 3.910 7.833 1.00 89.19 108 ASP A O 1
ATOM 860 N N . ILE A 1 109 ? -0.171 5.132 5.989 1.00 85.38 109 ILE A N 1
ATOM 861 C CA . ILE A 1 109 ? -1.261 6.101 6.145 1.00 85.38 109 ILE A CA 1
ATOM 862 C C . ILE A 1 109 ? -2.627 5.403 6.120 1.00 85.38 109 ILE A C 1
ATOM 864 O O . ILE A 1 109 ? -3.468 5.650 6.985 1.00 85.38 109 ILE A O 1
ATOM 868 N N . GLN A 1 110 ? -2.848 4.485 5.173 1.00 83.69 110 GLN A N 1
ATOM 869 C CA . GLN A 1 110 ? -4.121 3.756 5.080 1.00 83.69 110 GLN A CA 1
ATOM 870 C C . GLN A 1 110 ? -4.344 2.812 6.269 1.00 83.69 110 GLN A C 1
ATOM 872 O O . GLN A 1 110 ? -5.480 2.507 6.623 1.00 83.69 110 GLN A O 1
ATOM 877 N N . SER A 1 111 ? -3.277 2.336 6.913 1.00 87.81 111 SER A N 1
ATOM 878 C CA . SER A 1 111 ? -3.394 1.444 8.064 1.00 87.81 111 SER A CA 1
ATOM 879 C C . SER A 1 111 ? -4.018 2.133 9.285 1.00 87.81 111 SER A C 1
ATOM 881 O O . SER A 1 111 ? -4.660 1.446 10.084 1.00 87.81 111 SER A O 1
ATOM 883 N N . ILE A 1 112 ? -3.896 3.464 9.393 1.00 85.44 112 ILE A N 1
ATOM 884 C CA . ILE A 1 112 ? -4.390 4.277 10.519 1.00 85.44 112 ILE A CA 1
ATOM 885 C C . ILE A 1 112 ? -5.919 4.234 10.612 1.00 85.44 112 ILE A C 1
ATOM 887 O O . ILE A 1 112 ? -6.478 4.225 11.707 1.00 85.44 112 ILE A O 1
ATOM 891 N N . THR A 1 113 ? -6.611 4.171 9.473 1.00 81.75 113 THR A N 1
ATOM 892 C CA . THR A 1 113 ? -8.082 4.170 9.425 1.00 81.75 113 THR A CA 1
ATOM 893 C C . THR A 1 113 ? -8.688 2.786 9.678 1.00 81.75 113 THR A C 1
ATOM 895 O O . THR A 1 113 ? -9.906 2.662 9.805 1.00 81.75 113 THR A O 1
ATOM 898 N N . ILE A 1 114 ? -7.861 1.735 9.766 1.00 84.81 114 ILE A N 1
ATOM 899 C CA . ILE A 1 114 ? -8.308 0.342 9.857 1.00 84.81 114 ILE A CA 1
ATOM 900 C C . ILE A 1 114 ? -7.932 -0.255 11.211 1.00 84.81 114 ILE A C 1
ATOM 902 O O . ILE A 1 114 ? -6.765 -0.535 11.504 1.00 84.81 114 ILE A O 1
ATOM 906 N N . GLU A 1 115 ? -8.958 -0.542 12.009 1.00 85.69 115 GLU A N 1
ATOM 907 C CA . GLU A 1 115 ? -8.811 -0.972 13.401 1.00 85.69 115 GLU A CA 1
ATOM 908 C C . GLU A 1 115 ? -8.112 -2.330 13.552 1.00 85.69 115 GLU A C 1
ATOM 910 O O . GLU A 1 115 ? -7.258 -2.495 14.421 1.00 85.69 115 GLU A O 1
ATOM 915 N N . SER A 1 116 ? -8.435 -3.319 12.709 1.00 88.31 116 SER A N 1
ATOM 916 C CA . SER A 1 116 ? -7.946 -4.694 12.887 1.00 88.31 116 SER A CA 1
ATOM 917 C C . SER A 1 116 ? -7.072 -5.196 11.734 1.00 88.31 116 SER A C 1
ATOM 919 O O . SER A 1 116 ? -7.362 -4.979 10.558 1.00 88.31 116 SER A O 1
ATOM 921 N N . ASP A 1 117 ? -6.012 -5.944 12.064 1.00 91.00 117 ASP A N 1
ATOM 922 C CA . ASP A 1 117 ? -5.105 -6.531 11.064 1.00 91.00 117 ASP A CA 1
ATOM 923 C C . ASP A 1 117 ? -5.810 -7.447 10.052 1.00 91.00 117 ASP A C 1
ATOM 925 O O . ASP A 1 117 ? -5.487 -7.369 8.866 1.00 91.00 117 ASP A O 1
ATOM 929 N N . PRO A 1 118 ? -6.776 -8.306 10.446 1.00 91.44 118 PRO A N 1
ATOM 930 C CA . PRO A 1 118 ? -7.485 -9.139 9.481 1.00 91.44 118 PRO A CA 1
ATOM 931 C C . PRO A 1 118 ? -8.311 -8.321 8.486 1.00 91.44 118 PRO A C 1
ATOM 933 O O . PRO A 1 118 ? -8.375 -8.693 7.316 1.00 91.44 118 PRO A O 1
ATOM 936 N N . GLN A 1 119 ? -8.923 -7.214 8.927 1.00 89.31 119 GLN A N 1
ATOM 937 C CA . GLN A 1 119 ? -9.645 -6.309 8.030 1.00 89.31 119 GLN A CA 1
ATOM 938 C C . GLN A 1 119 ? -8.681 -5.621 7.066 1.00 89.31 119 GLN A C 1
ATOM 940 O O . GLN A 1 119 ? -8.946 -5.614 5.867 1.00 89.31 119 GLN A O 1
ATOM 945 N N . PHE A 1 120 ? -7.541 -5.131 7.565 1.00 90.50 120 PHE A N 1
ATOM 946 C CA . PHE A 1 120 ? -6.495 -4.539 6.731 1.00 90.50 120 PHE A CA 1
ATOM 947 C C . PHE A 1 120 ? -6.020 -5.524 5.658 1.00 90.50 120 PHE A C 1
ATOM 949 O O . PHE A 1 120 ? -6.071 -5.230 4.467 1.00 90.50 120 PHE A O 1
ATOM 956 N N . GLU A 1 121 ? -5.623 -6.735 6.058 1.00 91.50 121 GLU A N 1
ATOM 957 C CA . GLU A 1 121 ? -5.157 -7.752 5.115 1.00 91.50 121 GLU A CA 1
ATOM 958 C C . GLU A 1 121 ? -6.235 -8.140 4.096 1.00 91.50 121 GLU A C 1
ATOM 960 O O . GLU A 1 121 ? -5.917 -8.354 2.926 1.00 91.50 121 GLU A O 1
ATOM 965 N N . ALA A 1 122 ? -7.497 -8.270 4.520 1.00 89.00 122 ALA A N 1
ATOM 966 C CA . ALA A 1 122 ? -8.599 -8.626 3.631 1.00 89.00 122 ALA A CA 1
ATOM 967 C C . ALA A 1 122 ? -8.851 -7.538 2.581 1.00 89.00 122 ALA A C 1
ATOM 969 O O . ALA A 1 122 ? -8.968 -7.859 1.396 1.00 89.00 122 ALA A O 1
ATOM 970 N N . LEU A 1 123 ? -8.865 -6.276 3.012 1.00 87.12 123 LEU A N 1
ATOM 971 C CA . LEU A 1 123 ? -9.026 -5.106 2.157 1.00 87.12 123 LEU A CA 1
ATOM 972 C C . LEU A 1 123 ? -7.898 -5.045 1.134 1.00 87.12 123 LEU A C 1
ATOM 974 O O . LEU A 1 123 ? -8.155 -5.165 -0.062 1.00 87.12 123 LEU A O 1
ATOM 978 N N . VAL A 1 124 ? -6.649 -4.976 1.598 1.00 90.00 124 VAL A N 1
ATOM 979 C CA . VAL A 1 124 ? -5.489 -4.851 0.712 1.00 90.00 124 VAL A CA 1
ATOM 980 C C . VAL A 1 124 ? -5.422 -6.036 -0.250 1.00 90.00 124 VAL A C 1
ATOM 982 O O . VAL A 1 124 ? -5.212 -5.856 -1.445 1.00 90.00 124 VAL A O 1
ATOM 985 N N . ARG A 1 125 ? -5.673 -7.264 0.220 1.00 88.62 125 ARG A N 1
ATOM 986 C CA . ARG A 1 125 ? -5.712 -8.443 -0.655 1.00 88.62 125 ARG A CA 1
ATOM 987 C C . ARG A 1 125 ? -6.771 -8.296 -1.742 1.00 88.62 125 ARG A C 1
ATOM 989 O O . ARG A 1 125 ? -6.470 -8.572 -2.900 1.00 88.62 125 ARG A O 1
ATOM 996 N N . SER A 1 126 ? -7.989 -7.893 -1.383 1.00 85.12 126 SER A N 1
ATOM 997 C CA . SER A 1 126 ? -9.098 -7.776 -2.334 1.00 85.12 126 SER A CA 1
ATOM 998 C C . SER A 1 126 ? -8.793 -6.786 -3.460 1.00 85.12 126 SER A C 1
ATOM 1000 O O . SER A 1 126 ? -8.991 -7.141 -4.623 1.00 85.12 126 SER A O 1
ATOM 1002 N N . SER A 1 127 ? -8.164 -5.649 -3.143 1.00 87.12 127 SER A N 1
ATOM 1003 C CA . SER A 1 127 ? -7.812 -4.604 -4.110 1.00 87.12 127 SER A CA 1
ATOM 1004 C C . SER A 1 127 ? -6.848 -5.058 -5.215 1.00 87.12 127 SER A C 1
ATOM 1006 O O . SER A 1 127 ? -6.833 -4.474 -6.296 1.00 87.12 127 SER A O 1
ATOM 1008 N N . TRP A 1 128 ? -6.064 -6.119 -4.984 1.00 86.19 128 TRP A N 1
ATOM 1009 C CA . TRP A 1 128 ? -5.076 -6.632 -5.950 1.00 86.19 128 TRP A CA 1
ATOM 1010 C C . TRP A 1 128 ? -5.401 -8.024 -6.509 1.00 86.19 128 TRP A C 1
ATOM 1012 O O . TRP A 1 128 ? -4.723 -8.502 -7.423 1.00 86.19 128 TRP A O 1
ATOM 1022 N N . VAL A 1 129 ? -6.450 -8.698 -6.019 1.00 81.50 129 VAL A N 1
ATOM 1023 C CA . VAL A 1 129 ? -6.869 -10.019 -6.526 1.00 81.50 129 VAL A CA 1
ATOM 1024 C C . VAL A 1 129 ? -7.136 -10.016 -8.039 1.00 81.50 129 VAL A C 1
ATOM 1026 O O . VAL A 1 129 ? -6.668 -10.949 -8.704 1.00 81.50 129 VAL A O 1
ATOM 1029 N N . PRO A 1 130 ? -7.841 -9.029 -8.631 1.00 76.19 130 PRO A N 1
ATOM 1030 C CA . PRO A 1 130 ? -8.071 -9.002 -10.077 1.00 76.19 130 PRO A CA 1
ATOM 1031 C C . PRO A 1 130 ? -6.770 -8.972 -10.884 1.00 76.19 130 PRO A C 1
ATOM 1033 O O . PRO A 1 130 ? -6.648 -9.669 -11.895 1.00 76.19 130 PRO A O 1
ATOM 1036 N N . PHE A 1 131 ? -5.774 -8.228 -10.407 1.00 71.81 131 PHE A N 1
ATOM 1037 C CA . PHE A 1 131 ? -4.460 -8.149 -11.029 1.00 71.81 131 PHE A CA 1
ATOM 1038 C C . PHE A 1 131 ? -3.676 -9.459 -10.898 1.00 71.81 131 PHE A C 1
ATOM 1040 O O . PHE A 1 131 ? -3.245 -10.028 -11.902 1.00 71.81 131 PHE A O 1
ATOM 1047 N N . LEU A 1 132 ? -3.581 -10.018 -9.689 1.00 70.38 132 LEU A N 1
ATOM 1048 C CA . LEU A 1 132 ? -2.886 -11.288 -9.448 1.00 70.38 132 LEU A CA 1
ATOM 1049 C C . LEU A 1 132 ? -3.528 -12.458 -10.221 1.00 70.38 132 LEU A C 1
ATOM 1051 O O . LEU A 1 132 ? -2.836 -13.365 -10.695 1.00 70.38 132 LEU A O 1
ATOM 1055 N N . ARG A 1 133 ? -4.853 -12.439 -10.425 1.00 75.44 133 ARG A N 1
ATOM 1056 C CA . ARG A 1 133 ? -5.549 -13.397 -11.302 1.00 75.44 133 ARG A CA 1
ATOM 1057 C C . ARG A 1 133 ? -5.113 -13.261 -12.760 1.00 75.44 133 ARG A C 1
ATOM 1059 O O . ARG A 1 133 ? -4.869 -14.276 -13.405 1.00 75.44 133 ARG A O 1
ATOM 1066 N N . LYS A 1 134 ? -4.968 -12.039 -13.279 1.00 65.25 134 LYS A N 1
ATOM 1067 C CA . LYS A 1 134 ? -4.457 -11.817 -14.643 1.00 65.25 134 LYS A CA 1
ATOM 1068 C C . LYS A 1 134 ? -3.021 -12.333 -14.794 1.00 65.25 134 LYS A C 1
ATOM 1070 O O . LYS A 1 134 ? -2.758 -13.053 -15.754 1.00 65.25 134 LYS A O 1
ATOM 1075 N N . LEU A 1 135 ? -2.139 -12.076 -13.821 1.00 64.88 135 LEU A N 1
ATOM 1076 C CA . LEU A 1 135 ? -0.757 -12.586 -13.838 1.00 64.88 135 LEU A CA 1
ATOM 1077 C C . LEU A 1 135 ? -0.698 -14.123 -13.811 1.00 64.88 135 LEU A C 1
ATOM 1079 O O . LEU A 1 135 ? -0.003 -14.757 -14.606 1.00 64.88 135 LEU A O 1
ATOM 1083 N N . THR A 1 136 ? -1.480 -14.757 -12.933 1.00 63.91 136 THR A N 1
ATOM 1084 C CA . THR A 1 136 ? -1.524 -16.228 -12.840 1.00 63.91 136 THR A CA 1
ATOM 1085 C C . THR A 1 136 ? -2.122 -16.896 -14.081 1.00 63.91 136 THR A C 1
ATOM 1087 O O . THR A 1 136 ? -1.667 -17.974 -14.473 1.00 63.91 136 THR A O 1
ATOM 1090 N N . LEU A 1 137 ? -3.111 -16.271 -14.730 1.00 60.81 137 LEU A N 1
ATOM 1091 C CA . LEU A 1 137 ? -3.685 -16.753 -15.989 1.00 60.81 137 LEU A CA 1
ATOM 1092 C C . LEU A 1 137 ? -2.709 -16.599 -17.160 1.00 60.81 137 LEU A C 1
ATOM 1094 O O . LEU A 1 137 ? -2.535 -17.553 -17.920 1.00 60.81 137 LEU A O 1
ATOM 1098 N N . ALA A 1 138 ? -2.020 -15.458 -17.262 1.00 61.38 138 ALA A N 1
ATOM 1099 C CA . ALA A 1 138 ? -0.974 -15.242 -18.262 1.00 61.38 138 ALA A CA 1
ATOM 1100 C C . ALA A 1 138 ? 0.112 -16.327 -18.157 1.00 61.38 138 ALA A C 1
ATOM 1102 O O . ALA A 1 138 ? 0.477 -16.953 -19.154 1.00 61.38 138 ALA A O 1
ATOM 1103 N N . ARG A 1 139 ? 0.512 -16.673 -16.928 1.00 59.88 139 ARG A N 1
ATOM 1104 C CA . ARG A 1 139 ? 1.488 -17.734 -16.654 1.00 59.88 139 ARG A CA 1
ATOM 1105 C C . ARG A 1 139 ? 1.012 -19.147 -17.024 1.00 59.88 139 ARG A C 1
ATOM 1107 O O . ARG A 1 139 ? 1.831 -19.975 -17.403 1.00 59.88 139 ARG A O 1
ATOM 1114 N N . ARG A 1 140 ? -0.294 -19.447 -16.960 1.00 58.00 140 ARG A N 1
ATOM 1115 C CA . ARG A 1 140 ? -0.841 -20.748 -17.419 1.00 58.00 140 ARG A CA 1
ATOM 1116 C C . ARG A 1 140 ? -0.841 -20.891 -18.940 1.00 58.00 140 ARG A C 1
ATOM 1118 O O . ARG A 1 140 ? -0.803 -22.022 -19.418 1.00 58.00 140 ARG A O 1
ATOM 1125 N N . SER A 1 141 ? -0.870 -19.785 -19.682 1.00 56.69 141 SER A N 1
ATOM 1126 C CA . SER A 1 141 ? -0.800 -19.808 -21.150 1.00 56.69 141 SER A CA 1
ATOM 1127 C C . SER A 1 141 ? 0.629 -20.001 -21.689 1.00 56.69 141 SER A C 1
ATOM 1129 O O . SER A 1 141 ? 0.795 -20.512 -22.792 1.00 56.69 141 SER A O 1
ATOM 1131 N N . GLY A 1 142 ? 1.656 -19.693 -20.885 1.00 52.47 142 GLY A N 1
ATOM 1132 C CA . GLY A 1 142 ? 3.074 -19.907 -21.193 1.00 52.47 142 GLY A CA 1
ATOM 1133 C C . GLY A 1 142 ? 3.701 -21.037 -20.368 1.00 52.47 142 GLY A C 1
ATOM 1134 O O . GLY A 1 142 ? 4.427 -20.769 -19.424 1.00 52.47 142 GLY A O 1
ATOM 1135 N N . GLY A 1 143 ? 3.391 -22.292 -20.709 1.00 54.66 143 GLY A N 1
ATOM 1136 C CA . GLY A 1 143 ? 4.163 -23.513 -20.402 1.00 54.66 143 GLY A CA 1
ATOM 1137 C C . GLY A 1 143 ? 4.809 -23.705 -19.012 1.00 54.66 143 GLY A C 1
ATOM 1138 O O . GLY A 1 143 ? 5.873 -23.170 -18.730 1.00 54.66 143 GLY A O 1
ATOM 1139 N N . GLY A 1 144 ? 4.289 -24.657 -18.220 1.00 46.06 144 GLY A N 1
ATOM 1140 C CA . GLY A 1 144 ? 5.091 -25.372 -17.208 1.00 46.06 144 GLY A CA 1
ATOM 1141 C C . GLY A 1 144 ? 4.408 -25.605 -15.859 1.00 46.06 144 GLY A C 1
ATOM 1142 O O . GLY A 1 144 ? 4.055 -24.676 -15.143 1.00 46.06 144 GLY A O 1
ATOM 1143 N N . ARG A 1 145 ? 4.247 -26.883 -15.500 1.00 56.41 145 ARG A N 1
ATOM 1144 C CA . ARG A 1 145 ? 3.644 -27.383 -14.254 1.00 56.41 145 ARG A CA 1
ATOM 1145 C C . ARG A 1 145 ? 4.362 -26.852 -13.003 1.00 56.41 145 ARG A C 1
ATOM 1147 O O . ARG A 1 145 ? 5.538 -27.130 -12.810 1.00 56.41 145 ARG A O 1
ATOM 1154 N N . GLY A 1 146 ? 3.613 -26.205 -12.114 1.00 44.91 146 GLY A N 1
ATOM 1155 C CA . GLY A 1 146 ? 4.008 -25.923 -10.733 1.00 44.91 146 GLY A CA 1
ATOM 1156 C C . GLY A 1 146 ? 2.769 -25.565 -9.917 1.00 44.91 146 GLY A C 1
ATOM 1157 O O . GLY A 1 146 ? 2.187 -24.503 -10.115 1.00 44.91 146 GLY A O 1
ATOM 1158 N N . ALA A 1 147 ? 2.313 -26.484 -9.068 1.00 48.06 147 ALA A N 1
ATOM 1159 C CA . ALA A 1 147 ? 1.184 -26.254 -8.170 1.00 48.06 147 ALA A CA 1
ATOM 1160 C C . ALA A 1 147 ? 1.511 -25.129 -7.160 1.00 48.06 147 ALA A C 1
ATOM 1162 O O . ALA A 1 147 ? 2.662 -25.029 -6.732 1.00 48.06 147 ALA A O 1
ATOM 1163 N N . PRO A 1 148 ? 0.540 -24.286 -6.761 1.00 47.53 148 PRO A N 1
ATOM 1164 C CA . PRO A 1 148 ? 0.760 -23.280 -5.724 1.00 47.53 148 PRO A CA 1
ATOM 1165 C C . PRO A 1 148 ? 1.022 -23.952 -4.359 1.00 47.53 148 PRO A C 1
ATOM 1167 O O . PRO A 1 148 ? 0.372 -24.952 -4.049 1.00 47.53 148 PRO A O 1
ATOM 1170 N N . PRO A 1 149 ? 1.923 -23.414 -3.514 1.00 47.03 149 PRO A N 1
ATOM 1171 C CA . PRO A 1 149 ? 2.362 -24.059 -2.271 1.00 47.03 149 PRO A CA 1
ATOM 1172 C C . PRO A 1 149 ? 1.358 -23.989 -1.107 1.00 47.03 149 PRO A C 1
ATOM 1174 O O . PRO A 1 149 ? 1.739 -24.235 0.032 1.00 47.03 149 PRO A O 1
ATOM 1177 N N . TYR A 1 150 ? 0.077 -23.694 -1.342 1.00 36.44 150 TYR A N 1
ATOM 1178 C CA . TYR A 1 150 ? -0.915 -23.669 -0.265 1.00 36.44 150 TYR A CA 1
ATOM 1179 C C . TYR A 1 150 ? -1.956 -24.776 -0.439 1.00 36.44 150 TYR A C 1
ATOM 1181 O O . TYR A 1 150 ? -2.996 -24.614 -1.075 1.00 36.44 150 TYR A O 1
ATOM 1189 N N . SER A 1 151 ? -1.631 -25.935 0.133 1.00 47.28 151 SER A N 1
ATOM 1190 C CA . SER A 1 151 ? -2.561 -27.028 0.409 1.00 47.28 151 SER A CA 1
ATOM 1191 C C . SER A 1 151 ? -3.652 -26.530 1.362 1.00 47.28 151 SER A C 1
ATOM 1193 O O . SER A 1 151 ? -3.433 -26.436 2.568 1.00 47.28 151 SER A O 1
ATOM 1195 N N . ALA A 1 152 ? -4.836 -26.226 0.829 1.00 46.94 152 ALA A N 1
ATOM 1196 C CA . ALA A 1 152 ? -6.035 -26.036 1.632 1.00 46.94 152 ALA A CA 1
ATOM 1197 C C . ALA A 1 152 ? -6.355 -27.332 2.402 1.00 46.94 152 ALA A C 1
ATOM 1199 O O . ALA A 1 152 ? -6.445 -28.412 1.816 1.00 46.94 152 ALA A O 1
ATOM 1200 N N . ASN A 1 153 ? -6.500 -27.204 3.722 1.00 42.31 153 ASN A N 1
ATOM 1201 C CA . ASN A 1 153 ? -6.881 -28.264 4.651 1.00 42.31 153 ASN A CA 1
ATOM 1202 C C . ASN A 1 153 ? -8.038 -29.122 4.117 1.00 42.31 153 ASN A C 1
ATOM 1204 O O . ASN A 1 153 ? -9.136 -28.624 3.863 1.00 42.31 153 ASN A O 1
ATOM 1208 N N . LYS A 1 154 ? -7.818 -30.439 4.025 1.00 39.50 154 LYS A N 1
ATOM 1209 C CA . LYS A 1 154 ? -8.897 -31.416 3.864 1.00 39.50 154 LYS A CA 1
ATOM 1210 C C . LYS A 1 154 ? -9.625 -31.580 5.197 1.00 39.50 154 LYS A C 1
ATOM 1212 O O . LYS A 1 154 ? -9.221 -32.385 6.027 1.00 39.50 154 LYS A O 1
ATOM 1217 N N . ILE A 1 155 ? -10.728 -30.860 5.376 1.00 43.53 155 ILE A N 1
ATOM 1218 C CA . ILE A 1 155 ? -11.809 -31.304 6.260 1.00 43.53 155 ILE A CA 1
ATOM 1219 C C . ILE A 1 155 ? -12.747 -32.133 5.381 1.00 43.53 155 ILE A C 1
ATOM 1221 O O . ILE A 1 155 ? -13.656 -31.606 4.749 1.00 43.53 155 ILE A O 1
ATOM 1225 N N . THR A 1 156 ? -12.496 -33.436 5.275 1.00 44.56 156 THR A N 1
ATOM 1226 C CA . THR A 1 156 ? -13.452 -34.380 4.683 1.00 44.56 156 THR A CA 1
ATOM 1227 C C . THR A 1 156 ? -14.259 -35.014 5.807 1.00 44.56 156 THR A C 1
ATOM 1229 O O . THR A 1 156 ? -13.942 -36.107 6.266 1.00 44.56 156 THR A O 1
ATOM 1232 N N . GLY A 1 157 ? -15.299 -34.314 6.261 1.00 36.00 157 GLY A N 1
ATOM 1233 C CA . GLY A 1 157 ? -16.441 -34.945 6.913 1.00 36.00 157 GLY A CA 1
ATOM 1234 C C . GLY A 1 157 ? -17.409 -35.409 5.829 1.00 36.00 157 GLY A C 1
ATOM 1235 O O . GLY A 1 157 ? -18.190 -34.612 5.322 1.00 36.00 157 GLY A O 1
ATOM 1236 N N . ALA A 1 158 ? -17.333 -36.681 5.443 1.00 37.75 158 ALA A N 1
ATOM 1237 C CA . ALA A 1 158 ? -18.322 -37.318 4.581 1.00 37.75 158 ALA A CA 1
ATOM 1238 C C . ALA A 1 158 ? -19.104 -38.339 5.416 1.00 37.75 158 ALA A C 1
ATOM 1240 O O . ALA A 1 158 ? -18.658 -39.466 5.601 1.00 37.75 158 ALA A O 1
ATOM 1241 N N . SER A 1 159 ? -20.268 -37.933 5.928 1.00 36.88 159 SER A N 1
ATOM 1242 C CA . SER A 1 159 ? -21.311 -38.860 6.377 1.00 36.88 159 SER A CA 1
ATOM 1243 C C . SER A 1 159 ? -22.401 -38.840 5.313 1.00 36.88 159 S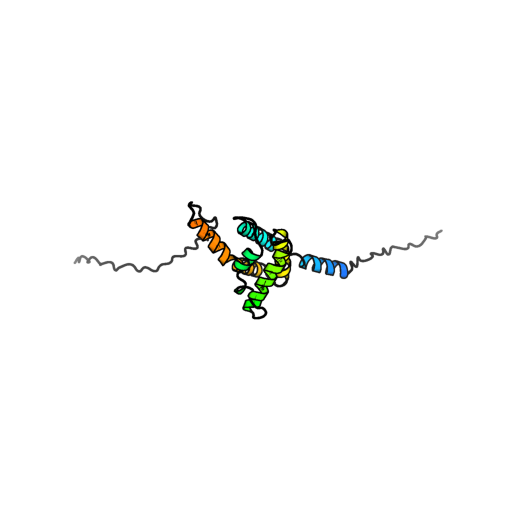ER A C 1
ATOM 1245 O O . SER A 1 159 ? -23.256 -37.956 5.292 1.00 36.88 159 SER A O 1
ATOM 1247 N N . THR A 1 160 ? -22.297 -39.754 4.349 1.00 43.28 160 THR A N 1
ATOM 1248 C CA . THR A 1 160 ? -23.358 -39.996 3.371 1.00 43.28 160 THR A CA 1
ATOM 1249 C C . THR A 1 160 ? -24.199 -41.156 3.874 1.00 43.28 160 THR A C 1
ATOM 1251 O O . THR A 1 160 ? -23.740 -42.285 4.030 1.00 43.28 160 THR A O 1
ATOM 1254 N N . ASN A 1 161 ? -25.450 -40.832 4.172 1.00 41.88 161 ASN A N 1
ATOM 1255 C CA . ASN A 1 161 ? -26.493 -41.769 4.538 1.00 41.88 161 ASN A CA 1
ATOM 1256 C C . ASN A 1 161 ? -26.780 -42.656 3.314 1.00 41.88 161 ASN A C 1
ATOM 1258 O O . ASN A 1 161 ? -27.307 -42.166 2.319 1.00 41.88 161 ASN A O 1
ATOM 1262 N N . THR A 1 162 ? -26.413 -43.937 3.361 1.00 44.59 162 THR A N 1
ATOM 1263 C CA . THR A 1 162 ? -26.817 -44.919 2.344 1.00 44.59 162 THR A CA 1
ATOM 1264 C C . THR A 1 162 ? -27.470 -46.095 3.055 1.00 44.59 162 THR A C 1
ATOM 1266 O O . THR A 1 162 ? -26.810 -46.857 3.757 1.00 44.59 162 THR A O 1
ATOM 1269 N N . SER A 1 163 ? -28.791 -46.201 2.905 1.00 46.91 163 SER A N 1
ATOM 1270 C CA . SER A 1 163 ? -29.579 -47.347 3.367 1.00 46.91 163 SER A CA 1
ATOM 1271 C C . SER A 1 163 ? -29.188 -48.616 2.595 1.00 46.91 163 SER A C 1
ATOM 1273 O O . SER A 1 163 ? -28.992 -48.535 1.381 1.00 46.91 163 SER A O 1
ATOM 1275 N N . PRO A 1 164 ? -29.095 -49.788 3.247 1.00 57.41 164 PRO A N 1
ATOM 1276 C CA . PRO A 1 164 ? -28.833 -51.049 2.561 1.00 57.41 164 PRO A CA 1
ATOM 1277 C C . PRO A 1 164 ? -30.114 -51.636 1.921 1.00 57.41 164 PRO A C 1
ATOM 1279 O O . PRO A 1 164 ? -31.213 -51.397 2.426 1.00 57.41 164 PRO A O 1
ATOM 1282 N N . PRO A 1 165 ? -30.000 -52.419 0.828 1.00 57.06 165 PRO A N 1
ATOM 1283 C CA . PRO A 1 165 ? -31.136 -53.089 0.186 1.00 57.06 165 PRO A CA 1
ATOM 1284 C C . PRO A 1 165 ? -31.673 -54.276 1.020 1.00 57.06 165 PRO A C 1
ATOM 1286 O O . PRO A 1 165 ? -30.949 -54.811 1.867 1.00 57.06 165 PRO A O 1
ATOM 1289 N N . PRO A 1 166 ? -32.929 -54.716 0.790 1.00 51.75 166 PRO A N 1
ATOM 1290 C CA . PRO A 1 166 ? -33.576 -55.750 1.594 1.00 51.75 166 PRO A CA 1
ATOM 1291 C C . PRO A 1 166 ? -32.982 -57.136 1.316 1.00 51.75 166 PRO A C 1
ATOM 1293 O O . PRO A 1 166 ? -32.775 -57.527 0.169 1.00 51.75 166 PRO A O 1
ATOM 1296 N N . ARG A 1 167 ? -32.723 -57.892 2.387 1.00 52.62 167 ARG A N 1
ATOM 1297 C CA . ARG A 1 167 ? -32.209 -59.265 2.332 1.00 52.62 167 ARG A CA 1
ATOM 1298 C C . ARG A 1 167 ? -33.389 -60.239 2.271 1.00 52.62 167 ARG A C 1
ATOM 1300 O O . ARG A 1 167 ? -34.166 -60.308 3.220 1.00 52.62 167 ARG A O 1
ATOM 1307 N N . GLU A 1 168 ? -33.516 -60.969 1.166 1.00 49.94 168 GLU A N 1
ATOM 1308 C CA . GLU A 1 168 ? -34.447 -62.095 1.024 1.00 49.94 168 GLU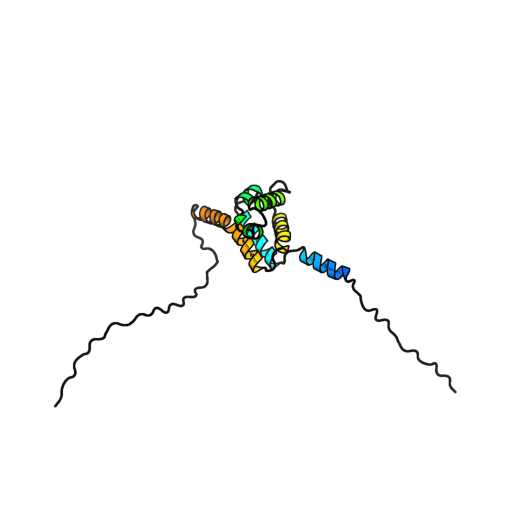 A CA 1
ATOM 1309 C C . GLU A 1 168 ? -34.217 -63.149 2.121 1.00 49.94 168 GLU A C 1
ATOM 1311 O O . GLU A 1 168 ? -33.080 -63.480 2.471 1.00 49.94 168 GLU A O 1
ATOM 1316 N N . ALA A 1 169 ? -35.315 -63.669 2.671 1.00 61.78 169 ALA A N 1
ATOM 1317 C CA . ALA A 1 169 ? -35.329 -64.703 3.698 1.00 61.78 169 ALA A CA 1
ATOM 1318 C C . ALA A 1 169 ? -35.292 -66.109 3.069 1.00 61.78 169 ALA A C 1
ATOM 1320 O O . ALA A 1 169 ? -36.126 -66.399 2.211 1.00 61.78 169 ALA A O 1
ATOM 1321 N N . PRO A 1 170 ? -34.414 -67.025 3.515 1.00 54.22 170 PRO A N 1
ATOM 1322 C CA . PRO A 1 170 ? -34.574 -68.444 3.225 1.00 54.22 170 PRO A CA 1
ATOM 1323 C C . PRO A 1 170 ? -35.511 -69.130 4.237 1.00 54.22 170 PRO A C 1
ATOM 1325 O O . PRO A 1 170 ? -35.461 -68.882 5.441 1.00 54.22 170 PRO A O 1
ATOM 1328 N N . ALA A 1 171 ? -36.372 -69.993 3.695 1.00 60.47 171 ALA A N 1
ATOM 1329 C CA . ALA A 1 171 ? -37.454 -70.719 4.352 1.00 60.47 171 ALA A CA 1
ATOM 1330 C C . ALA A 1 171 ? -37.010 -71.657 5.496 1.00 60.47 171 ALA A C 1
ATOM 1332 O O . ALA A 1 171 ? -35.958 -72.292 5.440 1.00 60.47 171 ALA A O 1
ATOM 1333 N N . LEU A 1 172 ? -37.875 -71.779 6.508 1.00 63.91 172 LEU A N 1
ATOM 1334 C CA . LEU A 1 172 ? -37.771 -72.744 7.607 1.00 63.91 172 LEU A CA 1
ATOM 1335 C C . LEU A 1 172 ? -38.031 -74.178 7.110 1.00 63.91 172 LEU A C 1
ATOM 1337 O O . LEU A 1 172 ? -39.027 -74.392 6.415 1.00 63.91 172 LEU A O 1
ATOM 1341 N N . PRO A 1 173 ? -37.247 -75.190 7.521 1.00 66.44 173 PRO A N 1
ATOM 1342 C CA . PRO A 1 173 ? -37.694 -76.571 7.447 1.00 66.44 173 PRO A CA 1
ATOM 1343 C C . PRO A 1 173 ? -38.594 -76.910 8.643 1.00 66.44 173 PRO A C 1
ATOM 1345 O O . PRO A 1 173 ? -38.231 -76.738 9.805 1.00 66.44 173 PRO A O 1
ATOM 1348 N N . HIS A 1 174 ? -39.777 -77.427 8.325 1.00 54.75 174 HIS A N 1
ATOM 1349 C CA . HIS A 1 174 ? -40.686 -78.072 9.261 1.00 54.75 174 HIS A CA 1
ATOM 1350 C C . HIS A 1 174 ? -40.082 -79.387 9.762 1.00 54.75 174 HIS A C 1
ATOM 1352 O O . HIS A 1 174 ? -39.687 -80.225 8.951 1.00 54.75 174 HIS A O 1
ATOM 1358 N N . THR A 1 175 ? -40.114 -79.629 11.070 1.00 59.94 175 THR A N 1
ATOM 1359 C CA . THR A 1 175 ? -40.022 -80.988 11.616 1.00 59.94 175 THR A CA 1
ATOM 1360 C C . THR A 1 175 ? -41.105 -81.197 12.667 1.00 59.94 175 THR A C 1
ATOM 1362 O O . THR A 1 175 ? -41.335 -80.325 13.502 1.00 59.94 175 THR A O 1
ATOM 1365 N N . LYS A 1 176 ? -41.788 -82.334 12.504 1.00 51.28 176 LYS A N 1
ATOM 1366 C CA . LYS A 1 176 ? -42.928 -82.862 13.261 1.00 51.28 176 LYS A CA 1
ATOM 1367 C C . LYS A 1 176 ? -42.649 -83.066 14.743 1.00 51.28 176 LYS A C 1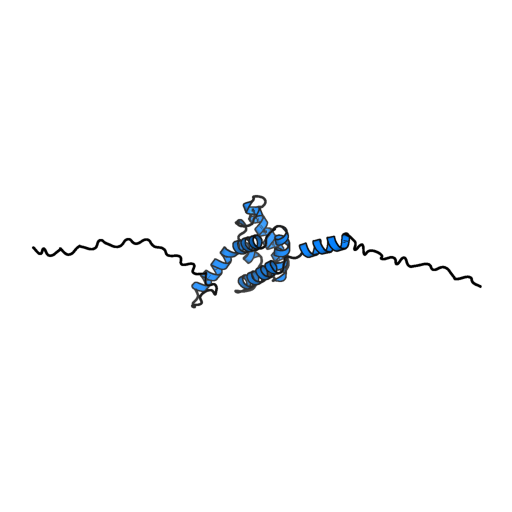
ATOM 1369 O O . LYS A 1 176 ? -41.489 -83.393 15.070 1.00 51.28 176 LYS A O 1
#

Secondary structure (DSSP, 8-state):
--------------------HHHHHHHHHHHHSS--HHHHHHHHHHHHHHGGGSPPBHHHHHHH---TTSHHHHTTSS-HHHHHHHHHHHHHTTTTB--HHHHHHHHHHHHHT---HHHHHHHHHHHHHHHHHHHHHHHHHS------S-------------PPPP-PPPPPPP--

pLDDT: mean 71.04, std 18.67, range [36.0, 93.94]

Radius of gyration: 33.19 Å; chains: 1; bounding box: 72×99×102 Å

Sequence (176 aa):
MGCARSKLEEDGQKETQALSVDEEFFKLEVDKGHMNERRRSFVQRLYENLAKDGELNAEAMGKAFDADSHPDVVNGNRTAEDVRNELIEMLSMNGGVVSMQLFEDYYDIQSITIESDPQFEALVRSSWVPFLRKLTLARRSGGGRGAPPYSANKITGASTNTSPPPREAPALPHTK

Foldseek 3Di:
DDDDDDDDDDDPPPVPPPPDPVVVVVVVVVVLLFDDPVLLVLLLVVVCLVCVVHWAFLVVLLVQFDLCLPPCNVVVVDPSVVVSVVSSVQQCPPPGTGDSVSSRSVVSVVVSVPDDPVVSSVSVCVGRVSVSVVVVVVVVVPDDDDDDPDDDDDPPPDDDDDDDDDDDDDDDDDDD

InterPro domains:
  IPR051581 Calcium-Binding Signalling family [PTHR34524] (18-129)

Organism: NCBI:txid44058